Protein AF-A0A7C3P027-F1 (afdb_monomer_lite)

Structure (mmCIF, N/CA/C/O backbone):
data_AF-A0A7C3P027-F1
#
_entry.id   AF-A0A7C3P027-F1
#
loop_
_atom_site.group_PDB
_atom_site.id
_atom_site.type_symbol
_atom_site.label_atom_id
_atom_site.label_alt_id
_atom_site.label_comp_id
_atom_site.label_asym_id
_atom_site.label_entity_id
_atom_site.label_seq_id
_atom_site.pdbx_PDB_ins_code
_atom_site.Cartn_x
_atom_site.Cartn_y
_atom_site.Cartn_z
_atom_site.occupancy
_atom_site.B_iso_or_equiv
_atom_site.auth_seq_id
_atom_site.auth_comp_id
_atom_site.auth_asym_id
_atom_site.auth_atom_id
_atom_site.pdbx_PDB_model_num
ATOM 1 N N . MET A 1 1 ? -21.446 13.241 -2.746 1.00 44.94 1 MET A N 1
ATOM 2 C CA . MET A 1 1 ? -19.997 12.945 -2.653 1.00 44.94 1 MET A CA 1
ATOM 3 C C . MET A 1 1 ? -19.508 13.538 -1.335 1.00 44.94 1 MET A C 1
ATOM 5 O O . MET A 1 1 ? -19.731 14.721 -1.160 1.00 44.94 1 MET A O 1
ATOM 9 N N . SER A 1 2 ? -18.965 12.822 -0.344 1.00 52.25 2 SER A N 1
ATOM 10 C CA . SER A 1 2 ? -18.419 11.457 -0.326 1.00 52.25 2 SER A CA 1
ATOM 11 C C . SER A 1 2 ? -18.356 10.880 1.103 1.00 52.25 2 SER A C 1
ATOM 13 O O . SER A 1 2 ? -17.338 11.021 1.767 1.00 52.25 2 SER A O 1
ATOM 15 N N . THR A 1 3 ? -19.366 10.112 1.523 1.00 68.31 3 THR A N 1
ATOM 16 C CA . THR A 1 3 ? -19.308 9.264 2.738 1.00 68.31 3 THR A CA 1
ATOM 17 C C . THR A 1 3 ? -18.132 8.281 2.717 1.00 68.31 3 THR A C 1
ATOM 19 O O . THR A 1 3 ? -17.607 7.897 3.755 1.00 68.31 3 THR A O 1
ATOM 22 N N . TYR A 1 4 ? -17.688 7.879 1.525 1.00 66.56 4 TYR A N 1
ATOM 23 C CA . TYR A 1 4 ? -16.579 6.948 1.338 1.00 66.56 4 TYR A CA 1
ATOM 24 C C . TYR A 1 4 ? -15.216 7.546 1.721 1.00 66.56 4 TYR A C 1
ATOM 26 O O . TYR A 1 4 ? -14.476 6.934 2.491 1.00 66.56 4 TYR A O 1
ATOM 34 N N . ASN A 1 5 ? -14.904 8.761 1.248 1.00 68.38 5 ASN A N 1
ATOM 35 C CA . ASN A 1 5 ? -13.661 9.448 1.622 1.00 68.38 5 ASN A CA 1
ATOM 36 C C . ASN A 1 5 ? -13.601 9.709 3.131 1.00 68.38 5 ASN A C 1
ATOM 38 O O . ASN A 1 5 ? -12.522 9.622 3.707 1.00 68.38 5 ASN A O 1
ATOM 42 N N . ASP A 1 6 ? -14.745 9.937 3.780 1.00 73.31 6 ASP A N 1
ATOM 43 C CA . ASP A 1 6 ? -14.815 10.099 5.234 1.00 73.31 6 ASP A CA 1
ATOM 44 C C . ASP A 1 6 ? -14.475 8.798 5.973 1.00 73.31 6 ASP A C 1
ATOM 46 O O . ASP A 1 6 ? -13.666 8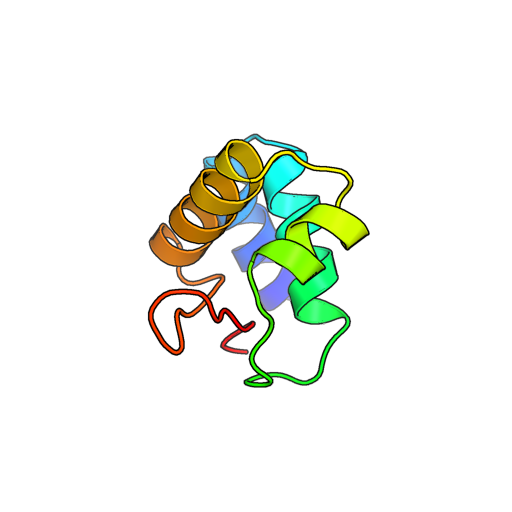.816 6.899 1.00 73.31 6 ASP A O 1
ATOM 50 N N . VAL A 1 7 ? -14.997 7.651 5.520 1.00 75.06 7 VAL A N 1
ATOM 51 C CA . VAL A 1 7 ? -14.652 6.328 6.080 1.00 75.06 7 VAL A CA 1
ATOM 52 C C . VAL A 1 7 ? -13.164 6.018 5.900 1.00 75.06 7 VAL A C 1
ATOM 54 O O . VAL A 1 7 ? -12.522 5.479 6.802 1.00 75.06 7 VAL A O 1
ATOM 57 N N . ILE A 1 8 ? -12.586 6.376 4.755 1.00 73.62 8 ILE A N 1
ATOM 58 C CA . ILE A 1 8 ? -11.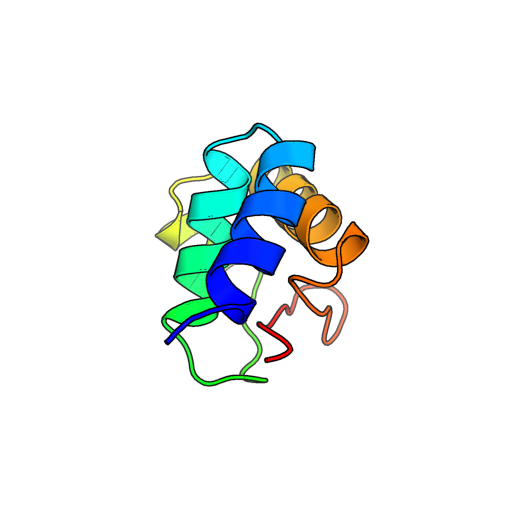155 6.187 4.498 1.00 73.62 8 ILE A CA 1
ATOM 59 C C . ILE A 1 8 ? -10.319 7.093 5.391 1.00 73.62 8 ILE A C 1
ATOM 61 O O . ILE A 1 8 ? -9.372 6.618 6.013 1.00 73.62 8 ILE A O 1
ATOM 65 N N . ASN A 1 9 ? -10.672 8.375 5.481 1.00 70.88 9 ASN A N 1
ATOM 66 C CA . ASN A 1 9 ? -9.998 9.326 6.353 1.00 70.88 9 ASN A CA 1
ATOM 67 C C . ASN A 1 9 ? -10.083 8.875 7.811 1.00 70.88 9 ASN A C 1
ATOM 69 O O . ASN A 1 9 ? -9.087 8.948 8.521 1.00 70.88 9 ASN A O 1
ATOM 73 N N . GLN A 1 10 ? -11.212 8.315 8.241 1.00 74.50 10 GLN A N 1
ATOM 74 C CA . GLN A 1 10 ? -11.367 7.729 9.570 1.00 74.50 10 GLN A CA 1
ATOM 75 C C . GLN A 1 10 ? -10.441 6.514 9.776 1.00 74.50 10 GLN A C 1
ATOM 77 O O . GLN A 1 10 ? -9.741 6.437 10.785 1.00 74.50 10 GLN A O 1
ATOM 82 N N . ARG A 1 11 ? -10.355 5.596 8.801 1.00 74.19 11 ARG A N 1
ATOM 83 C CA . ARG A 1 11 ? -9.438 4.437 8.844 1.00 74.19 11 ARG A CA 1
ATOM 84 C C . ARG A 1 11 ? -7.958 4.848 8.799 1.00 74.19 11 ARG A C 1
ATOM 86 O O . ARG A 1 11 ? -7.137 4.264 9.501 1.00 74.19 11 ARG A O 1
ATOM 93 N N . LEU A 1 12 ? -7.608 5.880 8.030 1.00 72.69 12 LEU A N 1
ATOM 94 C CA . LEU A 1 12 ? -6.263 6.466 7.966 1.00 72.69 12 LEU A CA 1
ATOM 95 C C . LEU A 1 12 ? -5.901 7.246 9.233 1.00 72.69 12 LEU A C 1
ATOM 97 O O . LEU A 1 12 ? -4.748 7.203 9.665 1.00 72.69 12 LEU A O 1
ATOM 101 N N . GLN A 1 1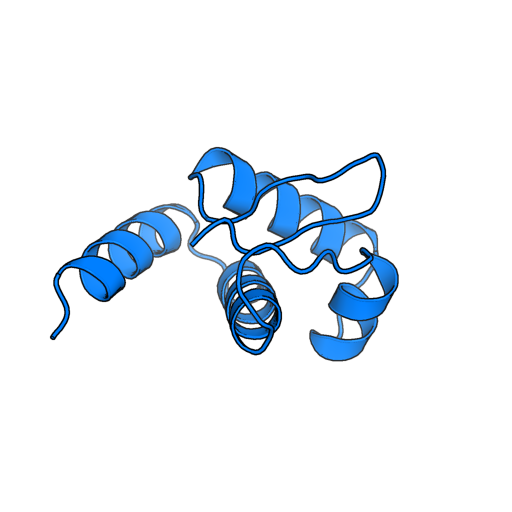3 ? -6.863 7.921 9.866 1.00 70.19 13 GLN A N 1
ATOM 102 C CA . GLN A 1 13 ? -6.671 8.588 11.155 1.00 70.19 13 GLN A CA 1
ATOM 103 C C . GLN A 1 13 ? -6.290 7.590 12.250 1.00 70.19 13 GLN A C 1
ATOM 105 O O . GLN A 1 13 ? -5.475 7.925 13.106 1.00 70.19 13 GLN A O 1
ATOM 110 N N . CYS A 1 14 ? -6.789 6.351 12.193 1.00 65.88 14 CYS A N 1
ATOM 111 C CA . CYS A 1 14 ? -6.326 5.270 13.068 1.00 65.88 14 CYS A CA 1
ATOM 112 C C . CYS A 1 14 ? -4.865 4.862 12.796 1.00 65.88 14 CYS A C 1
ATOM 114 O O . CYS A 1 14 ? -4.202 4.339 13.688 1.00 65.88 14 CYS A O 1
ATOM 116 N N . LEU A 1 15 ? -4.341 5.134 11.595 1.00 68.56 15 LEU A N 1
ATOM 117 C CA . LEU A 1 15 ? -2.987 4.773 11.169 1.00 68.56 15 LEU A CA 1
ATOM 118 C C . LEU A 1 15 ? -1.944 5.904 11.314 1.00 68.56 15 LEU A C 1
ATOM 120 O O . LEU A 1 15 ? -0.759 5.607 11.177 1.00 68.56 15 LEU A O 1
ATOM 124 N N . LYS A 1 16 ? -2.349 7.158 11.607 1.00 63.69 16 LYS A N 1
ATOM 125 C CA . LYS A 1 16 ? -1.532 8.373 11.908 1.00 63.69 16 LYS A CA 1
ATOM 126 C C . LYS A 1 16 ? -0.135 8.450 11.264 1.00 63.69 16 LYS A C 1
ATOM 128 O O . LYS A 1 16 ? 0.846 8.782 11.933 1.00 63.69 16 LYS A O 1
ATOM 133 N N . LYS A 1 17 ? -0.000 8.131 9.976 1.00 73.62 17 LYS A N 1
ATOM 134 C CA . LYS A 1 17 ? 1.306 8.118 9.305 1.00 73.62 17 LYS A CA 1
ATOM 135 C C . LYS A 1 17 ? 1.187 8.617 7.870 1.00 73.62 17 LYS A C 1
ATOM 137 O O . LYS A 1 17 ? 0.595 7.936 7.038 1.00 73.62 17 LYS A O 1
ATOM 142 N N . ASP A 1 18 ? 1.869 9.722 7.556 1.00 78.81 18 ASP A N 1
ATOM 143 C CA . ASP A 1 18 ? 1.965 10.311 6.202 1.00 78.81 18 ASP A CA 1
ATOM 144 C C . ASP A 1 18 ? 2.401 9.313 5.127 1.00 78.81 18 ASP A C 1
ATOM 146 O O . ASP A 1 18 ? 2.136 9.484 3.936 1.00 78.81 18 ASP A O 1
ATOM 150 N N . ARG A 1 19 ? 3.119 8.265 5.539 1.00 84.56 19 ARG A N 1
ATOM 151 C CA . ARG A 1 19 ? 3.544 7.203 4.634 1.00 84.56 19 ARG A CA 1
ATOM 152 C C . ARG A 1 19 ? 2.381 6.355 4.113 1.00 84.56 19 ARG A C 1
ATOM 154 O O . ARG A 1 19 ? 2.404 5.964 2.954 1.00 84.56 19 ARG A O 1
ATOM 161 N N . ASN A 1 20 ? 1.362 6.103 4.929 1.00 89.69 20 ASN A N 1
ATOM 162 C CA . ASN A 1 20 ? 0.244 5.251 4.533 1.00 89.69 20 ASN A CA 1
ATOM 163 C C . ASN A 1 20 ? -0.666 6.001 3.550 1.00 89.69 20 ASN A C 1
ATOM 165 O O . ASN A 1 20 ? -1.088 5.413 2.562 1.00 89.69 20 ASN A O 1
ATOM 169 N N . CYS A 1 21 ? -0.865 7.310 3.747 1.00 87.62 21 CYS A N 1
ATOM 170 C CA . CYS A 1 21 ? -1.588 8.157 2.793 1.00 87.62 21 CYS A CA 1
ATOM 171 C C . CYS A 1 21 ? -0.905 8.159 1.420 1.00 87.62 21 CYS A C 1
ATOM 173 O O . CYS A 1 21 ? -1.539 7.834 0.427 1.00 87.62 21 CYS A O 1
ATOM 175 N N . ARG A 1 22 ? 0.416 8.393 1.367 1.00 90.31 22 ARG A N 1
ATOM 176 C CA . ARG A 1 22 ? 1.172 8.395 0.101 1.00 90.31 22 ARG A CA 1
ATOM 177 C C . ARG A 1 22 ? 1.091 7.077 -0.667 1.00 90.31 22 ARG A C 1
ATOM 179 O O . ARG A 1 22 ? 1.046 7.090 -1.892 1.00 90.31 22 ARG A O 1
ATOM 186 N N . VAL A 1 23 ? 1.121 5.950 0.043 1.00 92.12 23 VAL A N 1
ATOM 187 C CA . VAL A 1 23 ? 0.984 4.626 -0.578 1.00 92.12 23 VAL A CA 1
ATOM 188 C C . VAL A 1 23 ? -0.438 4.410 -1.086 1.00 92.12 23 VAL A C 1
ATOM 190 O O . VAL A 1 23 ? -0.608 3.938 -2.205 1.00 92.12 23 VAL A O 1
ATOM 193 N N . LEU A 1 24 ? -1.451 4.794 -0.307 1.00 89.81 24 LEU A N 1
ATOM 194 C CA . LEU A 1 24 ? -2.849 4.681 -0.715 1.00 89.81 24 LEU A CA 1
ATOM 195 C C . LEU A 1 24 ? -3.171 5.560 -1.930 1.00 89.81 24 LEU A C 1
ATOM 197 O O . LEU A 1 24 ? -3.794 5.085 -2.874 1.00 89.81 24 LEU A O 1
ATOM 201 N N . ASP A 1 25 ? -2.705 6.809 -1.936 1.00 90.31 25 ASP A N 1
ATOM 202 C CA . ASP A 1 25 ? -2.886 7.741 -3.053 1.00 90.31 25 ASP A CA 1
ATOM 203 C C . ASP A 1 25 ? -2.267 7.191 -4.343 1.00 90.31 25 ASP A C 1
ATOM 205 O O . ASP A 1 25 ? -2.839 7.326 -5.423 1.00 90.31 25 ASP A O 1
ATOM 209 N N . PHE A 1 26 ? -1.115 6.521 -4.236 1.00 92.25 26 PHE A N 1
ATOM 210 C CA . PHE A 1 26 ? -0.488 5.862 -5.376 1.00 92.25 26 PHE A CA 1
ATOM 211 C C . PHE A 1 26 ? -1.262 4.628 -5.857 1.00 92.25 26 PHE A C 1
ATOM 213 O O . PHE A 1 26 ? -1.367 4.420 -7.060 1.00 92.25 26 PHE A O 1
ATOM 220 N N . LEU A 1 27 ? -1.815 3.808 -4.959 1.00 90.44 27 LEU A N 1
ATOM 221 C CA . LEU A 1 27 ? -2.661 2.681 -5.375 1.00 90.44 27 LEU A CA 1
ATOM 222 C C . LEU A 1 27 ? -3.928 3.172 -6.092 1.00 90.44 27 LEU A C 1
ATOM 224 O O . LEU A 1 27 ? -4.342 2.564 -7.072 1.00 90.44 27 LEU A O 1
ATOM 228 N N . ARG A 1 28 ? -4.478 4.310 -5.660 1.00 88.00 28 ARG A N 1
ATOM 229 C CA . ARG A 1 28 ? -5.678 4.947 -6.228 1.00 88.00 28 ARG A CA 1
ATOM 230 C C . ARG A 1 28 ? -5.482 5.707 -7.518 1.00 88.00 28 ARG A C 1
ATOM 232 O O . ARG A 1 28 ? -6.448 5.952 -8.233 1.00 88.00 28 ARG A O 1
ATOM 239 N N . SER A 1 29 ? -4.257 6.120 -7.819 1.00 89.88 29 SER A N 1
ATOM 240 C CA . SER A 1 29 ? -3.967 6.709 -9.126 1.00 89.88 29 SER A CA 1
ATOM 241 C C . SER A 1 29 ? -4.025 5.670 -10.250 1.00 89.88 29 SER A C 1
ATOM 243 O O . SER A 1 29 ? -3.920 6.029 -11.423 1.00 89.88 29 SER A O 1
ATOM 245 N N . ARG A 1 30 ? -4.204 4.390 -9.900 1.00 87.19 30 ARG A N 1
ATOM 246 C CA . ARG A 1 30 ? -4.341 3.267 -10.820 1.00 87.19 30 ARG A CA 1
ATOM 247 C C . ARG A 1 30 ? -5.788 2.774 -10.872 1.00 87.19 30 ARG A C 1
ATOM 249 O O . ARG A 1 30 ? -6.544 2.995 -9.928 1.00 87.19 30 ARG A O 1
ATOM 256 N N . PRO A 1 31 ? -6.178 2.089 -11.957 1.00 85.62 31 PRO A N 1
ATOM 257 C CA . PRO A 1 31 ? -7.452 1.392 -12.023 1.00 85.62 31 PRO A CA 1
ATOM 258 C C . PRO A 1 31 ? -7.642 0.415 -10.848 1.00 85.62 31 PRO A C 1
ATOM 260 O O . PRO A 1 31 ? -6.691 -0.274 -10.458 1.00 85.62 31 PRO A O 1
ATOM 263 N N . PRO A 1 32 ? -8.865 0.316 -10.302 1.00 82.44 32 PRO A N 1
ATOM 264 C CA . PRO A 1 32 ? -9.167 -0.581 -9.195 1.00 82.44 32 PRO A CA 1
ATOM 265 C C . PRO A 1 32 ? -8.906 -2.035 -9.588 1.00 82.44 32 PRO A C 1
ATOM 267 O O . PRO A 1 32 ? -9.187 -2.462 -10.710 1.00 82.44 32 PRO A O 1
ATOM 270 N N . GLY A 1 33 ? -8.340 -2.804 -8.660 1.00 80.06 33 GLY A N 1
ATOM 271 C CA . GLY A 1 33 ? -7.958 -4.193 -8.904 1.00 80.06 33 GLY A CA 1
ATOM 272 C C . GLY A 1 33 ? -6.715 -4.393 -9.778 1.00 80.06 33 GLY A C 1
ATOM 273 O O . GLY A 1 33 ? -6.299 -5.543 -9.924 1.00 80.06 33 GLY A O 1
ATOM 274 N N . GLU A 1 34 ? -6.087 -3.335 -10.311 1.00 88.06 34 GLU A N 1
ATOM 275 C CA . GLU A 1 34 ? -4.838 -3.456 -11.068 1.00 88.06 34 GLU A CA 1
ATOM 276 C C . GLU A 1 34 ? -3.640 -3.681 -10.120 1.00 88.06 34 GLU A C 1
ATOM 278 O O . GLU A 1 34 ? -3.293 -2.801 -9.321 1.00 88.06 34 GLU A O 1
ATOM 283 N N . PRO A 1 35 ? -2.969 -4.847 -10.183 1.00 89.56 35 PRO A N 1
ATOM 284 C CA . PRO A 1 35 ? -1.869 -5.157 -9.283 1.00 89.56 35 PRO A CA 1
ATOM 285 C C . PRO A 1 35 ? -0.642 -4.289 -9.549 1.00 89.56 35 PRO A C 1
ATOM 287 O O . PRO A 1 35 ? -0.192 -4.116 -10.681 1.00 89.56 35 PRO A O 1
ATOM 290 N N . THR A 1 36 ? -0.024 -3.825 -8.466 1.00 92.00 36 THR A N 1
ATOM 291 C CA . THR A 1 36 ? 1.254 -3.114 -8.487 1.00 92.00 36 THR A CA 1
ATOM 292 C C . THR A 1 36 ? 2.265 -3.740 -7.548 1.00 92.00 36 THR A C 1
ATOM 294 O O . THR A 1 36 ? 1.955 -4.127 -6.424 1.00 92.00 36 THR A O 1
ATOM 297 N N . ASN A 1 37 ? 3.514 -3.801 -7.997 1.00 92.62 37 ASN A N 1
ATOM 298 C CA . ASN A 1 37 ? 4.581 -4.450 -7.251 1.00 92.62 37 ASN A CA 1
ATOM 299 C C . ASN A 1 37 ? 5.144 -3.510 -6.170 1.00 92.62 37 ASN A C 1
ATOM 301 O O . ASN A 1 37 ? 5.338 -2.320 -6.428 1.00 92.62 37 ASN A O 1
ATOM 305 N N . GLU A 1 38 ? 5.519 -4.044 -5.003 1.00 92.56 38 GLU A N 1
ATOM 306 C CA . GLU A 1 38 ? 6.147 -3.275 -3.906 1.00 92.56 38 GLU A CA 1
ATOM 307 C C . GLU A 1 38 ? 7.307 -2.354 -4.351 1.00 92.56 38 GLU A C 1
ATOM 309 O O . GLU A 1 38 ? 7.362 -1.213 -3.888 1.00 92.56 38 GLU A O 1
ATOM 314 N N . PRO A 1 39 ? 8.224 -2.759 -5.261 1.00 92.75 39 PRO A N 1
ATOM 315 C CA . PRO A 1 39 ? 9.294 -1.869 -5.719 1.00 92.75 39 PRO A CA 1
ATOM 316 C C . PRO A 1 39 ? 8.784 -0.625 -6.458 1.00 92.75 39 PRO A C 1
ATOM 318 O O . PRO A 1 39 ? 9.353 0.453 -6.296 1.00 92.75 39 PRO A O 1
ATOM 321 N N . ALA A 1 40 ? 7.702 -0.752 -7.235 1.00 92.00 40 ALA A N 1
ATOM 322 C CA . ALA A 1 40 ? 7.106 0.369 -7.960 1.00 92.00 40 ALA A CA 1
ATOM 323 C C . ALA A 1 40 ? 6.453 1.368 -6.993 1.00 92.00 40 ALA A C 1
ATOM 325 O O . ALA A 1 40 ? 6.639 2.574 -7.140 1.00 92.00 40 ALA A O 1
ATOM 326 N N . VAL A 1 41 ? 5.778 0.862 -5.953 1.00 92.19 41 VAL A N 1
ATOM 327 C CA . VAL A 1 41 ? 5.244 1.682 -4.851 1.00 92.19 41 VAL A CA 1
ATOM 328 C C . VAL A 1 41 ? 6.379 2.425 -4.139 1.00 92.19 41 VAL A C 1
ATOM 330 O O . VAL A 1 41 ? 6.292 3.628 -3.915 1.00 92.19 41 VAL A O 1
ATOM 333 N N . GLY A 1 42 ? 7.479 1.736 -3.818 1.00 93.44 42 GLY A N 1
ATOM 334 C CA . GLY A 1 42 ? 8.630 2.351 -3.150 1.00 93.44 42 GLY A CA 1
ATOM 335 C C . GLY A 1 42 ? 9.281 3.469 -3.949 1.00 93.44 42 GLY A C 1
ATOM 336 O O . GLY A 1 42 ? 9.601 4.516 -3.383 1.00 93.44 42 GLY A O 1
ATOM 337 N N . LEU A 1 43 ? 9.416 3.277 -5.262 1.00 93.56 43 LEU A N 1
ATOM 338 C CA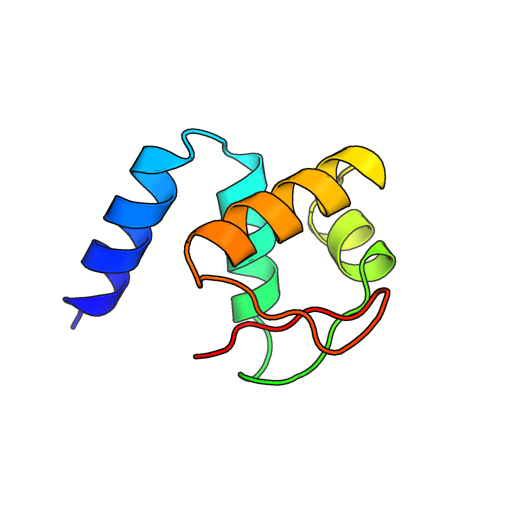 . LEU A 1 43 ? 9.935 4.298 -6.164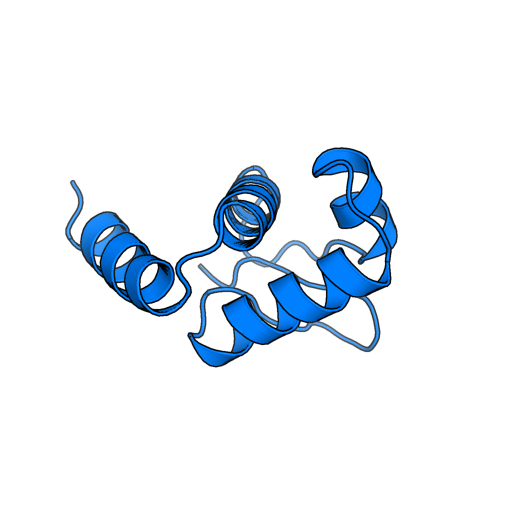 1.00 93.56 43 LEU A CA 1
ATOM 339 C C . LEU A 1 43 ? 9.006 5.520 -6.222 1.00 93.56 43 LEU A C 1
ATOM 341 O O . LEU A 1 43 ? 9.471 6.647 -6.058 1.00 93.56 43 LEU A O 1
ATOM 345 N N . ALA A 1 44 ? 7.699 5.301 -6.391 1.00 92.56 44 ALA A N 1
ATOM 346 C CA . ALA A 1 44 ? 6.711 6.375 -6.492 1.00 92.56 44 ALA A CA 1
ATOM 347 C C . ALA A 1 44 ? 6.559 7.164 -5.180 1.00 92.56 44 ALA A C 1
ATOM 349 O O . ALA A 1 44 ? 6.536 8.395 -5.183 1.00 92.56 44 ALA A O 1
ATOM 350 N N . CYS A 1 45 ? 6.522 6.473 -4.040 1.00 92.38 45 CYS A N 1
ATOM 351 C CA . CYS A 1 45 ? 6.326 7.086 -2.726 1.00 92.38 45 CYS A CA 1
ATOM 352 C C . CYS A 1 45 ? 7.633 7.578 -2.075 1.00 92.38 45 CYS A C 1
ATOM 354 O O . CYS A 1 45 ? 7.581 8.154 -0.982 1.00 92.38 45 CYS A O 1
ATOM 35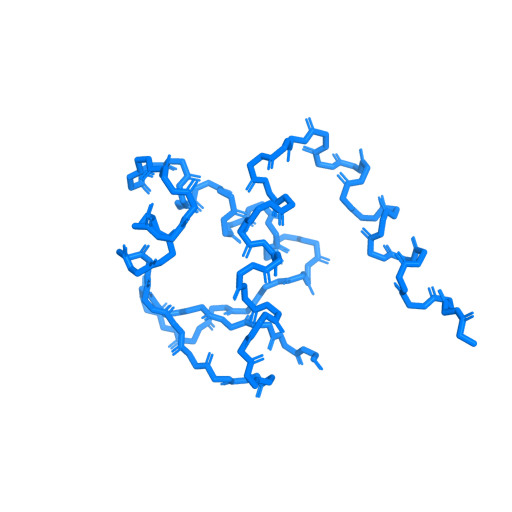6 N N . ARG A 1 46 ? 8.790 7.363 -2.728 1.00 92.81 46 ARG A N 1
ATOM 357 C CA . ARG A 1 46 ? 10.146 7.647 -2.217 1.00 92.81 46 ARG A CA 1
ATOM 358 C C . ARG A 1 46 ? 10.388 7.015 -0.842 1.00 92.81 46 ARG A C 1
ATOM 360 O O . ARG A 1 46 ? 10.721 7.696 0.127 1.00 92.81 46 ARG A O 1
ATOM 367 N N . MET A 1 47 ? 10.178 5.706 -0.759 1.00 92.56 47 MET A N 1
ATOM 368 C CA . MET A 1 47 ? 10.251 4.931 0.481 1.00 92.56 47 MET A CA 1
ATOM 369 C C . MET A 1 47 ? 11.213 3.758 0.378 1.00 92.56 47 MET A C 1
ATOM 371 O O . MET A 1 47 ? 11.389 3.163 -0.684 1.00 92.56 47 MET A O 1
ATOM 375 N N . SER A 1 48 ? 11.782 3.365 1.518 1.00 93.88 48 SER A N 1
ATOM 376 C CA . SER A 1 48 ? 12.531 2.115 1.599 1.00 93.88 48 SER A CA 1
ATOM 377 C C . SER A 1 48 ? 11.597 0.911 1.472 1.00 93.88 48 SER A C 1
ATOM 379 O O . SER A 1 48 ? 10.423 0.964 1.847 1.00 93.88 48 SER A O 1
ATOM 381 N N . ARG A 1 49 ? 12.135 -0.224 1.016 1.00 91.44 49 ARG A N 1
ATOM 382 C CA . ARG A 1 49 ? 11.386 -1.488 0.909 1.00 91.44 49 ARG A CA 1
ATOM 383 C C . ARG A 1 49 ? 10.664 -1.859 2.209 1.00 91.44 49 ARG A C 1
ATOM 385 O O . ARG A 1 49 ? 9.535 -2.333 2.176 1.00 91.44 49 ARG A O 1
ATOM 392 N N . LEU A 1 50 ? 11.306 -1.623 3.355 1.00 92.81 50 LEU A N 1
ATOM 393 C CA . LEU A 1 50 ? 10.729 -1.925 4.662 1.00 92.81 50 LEU A CA 1
ATOM 394 C C . LEU A 1 50 ? 9.553 -0.993 4.995 1.00 92.81 50 LEU A C 1
ATOM 396 O O . LEU A 1 50 ? 8.532 -1.453 5.499 1.00 92.81 50 LEU A O 1
ATOM 400 N N . GLN A 1 51 ? 9.671 0.301 4.679 1.00 92.44 51 GLN A N 1
ATOM 401 C CA . GLN A 1 51 ? 8.590 1.273 4.869 1.00 92.44 51 GLN A CA 1
ATOM 402 C C . GLN A 1 51 ? 7.381 0.959 3.988 1.00 92.44 51 GLN A C 1
ATOM 404 O O . GLN A 1 51 ? 6.261 1.000 4.488 1.00 92.44 51 GLN A O 1
ATOM 409 N N . VAL A 1 52 ? 7.614 0.606 2.720 1.00 93.19 52 VAL A N 1
ATOM 410 C CA . VAL A 1 52 ? 6.563 0.188 1.781 1.00 93.19 52 VAL A CA 1
ATOM 411 C C . VAL A 1 52 ? 5.839 -1.037 2.308 1.00 93.19 52 VAL A C 1
ATOM 413 O O . VAL A 1 52 ? 4.617 -1.029 2.395 1.00 93.19 52 VAL A O 1
ATOM 416 N N . LYS A 1 53 ? 6.593 -2.061 2.725 1.00 92.19 53 LYS A N 1
ATOM 417 C CA . LYS A 1 53 ? 6.017 -3.282 3.279 1.00 92.19 53 LYS A CA 1
ATOM 418 C C . LYS A 1 53 ? 5.135 -2.959 4.484 1.00 92.19 53 LYS A C 1
ATOM 420 O O . LYS A 1 53 ? 3.960 -3.298 4.478 1.00 92.19 53 LYS A O 1
ATOM 425 N N . PHE A 1 54 ? 5.647 -2.233 5.479 1.00 92.25 54 PHE A N 1
ATOM 426 C CA . PHE A 1 54 ? 4.830 -1.850 6.633 1.00 92.25 54 PHE A CA 1
ATOM 427 C C . PHE A 1 54 ? 3.597 -1.028 6.247 1.00 92.25 54 PHE A C 1
ATOM 429 O O . PHE A 1 54 ? 2.525 -1.298 6.768 1.00 92.25 54 PHE A O 1
ATOM 436 N N . ALA A 1 55 ? 3.720 -0.068 5.329 1.00 92.12 55 ALA A N 1
ATOM 437 C CA . ALA A 1 55 ? 2.590 0.751 4.900 1.00 92.12 55 ALA A CA 1
ATOM 438 C C . ALA A 1 55 ? 1.504 -0.073 4.190 1.00 92.12 55 ALA A C 1
ATOM 440 O O . ALA A 1 55 ? 0.324 0.109 4.470 1.00 92.12 55 ALA A O 1
ATOM 441 N N . LEU A 1 56 ? 1.886 -1.007 3.316 1.00 92.19 56 LEU A N 1
ATOM 442 C CA . LEU A 1 56 ? 0.946 -1.876 2.606 1.00 92.19 56 LEU A CA 1
ATOM 443 C C . LEU A 1 56 ? 0.229 -2.841 3.553 1.00 92.19 56 LEU A C 1
ATOM 445 O O . LEU A 1 56 ? -0.985 -2.984 3.461 1.00 92.19 56 LEU A O 1
ATOM 449 N N . TYR A 1 57 ? 0.946 -3.442 4.508 1.00 92.19 57 TYR A N 1
ATOM 450 C CA . TYR A 1 57 ? 0.324 -4.290 5.530 1.00 92.19 57 TYR A CA 1
ATOM 451 C C . TYR A 1 57 ? -0.571 -3.484 6.488 1.00 92.19 57 TYR A C 1
ATOM 453 O O . TYR A 1 57 ? -1.667 -3.941 6.809 1.00 92.19 57 TYR A O 1
ATOM 461 N N . ASP A 1 58 ? -0.154 -2.280 6.898 1.00 91.31 58 ASP A N 1
ATOM 462 C CA . ASP A 1 58 ? -0.973 -1.363 7.704 1.00 91.31 58 ASP A CA 1
ATOM 463 C C . ASP A 1 58 ? -2.288 -1.031 6.964 1.00 91.31 58 ASP A C 1
ATOM 465 O O . ASP A 1 58 ? -3.370 -1.161 7.535 1.00 91.31 58 ASP A O 1
ATOM 469 N N . LEU A 1 59 ? -2.219 -0.662 5.678 1.00 90.00 59 LEU A N 1
ATOM 470 C CA . LEU A 1 59 ? -3.394 -0.368 4.843 1.00 90.00 59 LEU A CA 1
ATOM 471 C C . LEU A 1 59 ? -4.275 -1.603 4.623 1.00 90.00 59 LEU A C 1
ATOM 473 O O . LEU A 1 59 ? -5.500 -1.505 4.669 1.00 90.00 59 LEU A O 1
ATOM 477 N N . ALA A 1 60 ? -3.673 -2.774 4.436 1.00 90.75 60 ALA A N 1
ATOM 478 C CA . ALA A 1 60 ? -4.409 -4.020 4.274 1.00 90.75 60 ALA A CA 1
ATOM 479 C C . ALA A 1 60 ? -5.160 -4.428 5.544 1.00 90.75 60 ALA A C 1
ATOM 481 O O . ALA A 1 60 ? -6.291 -4.901 5.458 1.00 90.75 60 ALA A O 1
ATOM 482 N N . SER A 1 61 ? -4.586 -4.170 6.724 1.00 89.31 61 SER A N 1
ATOM 483 C CA . SER A 1 61 ? -5.234 -4.453 8.013 1.00 89.31 61 SER A CA 1
ATOM 484 C C . SER A 1 61 ? -6.551 -3.694 8.217 1.00 89.31 61 SER A C 1
ATOM 486 O O . SER A 1 61 ? -7.437 -4.169 8.923 1.00 89.31 61 SER A O 1
ATOM 488 N N . VAL A 1 62 ? -6.710 -2.544 7.553 1.00 86.38 62 VAL A N 1
ATOM 489 C CA . VAL A 1 62 ? -7.933 -1.725 7.567 1.00 86.38 62 VAL A CA 1
ATOM 490 C C . VAL A 1 62 ? -8.744 -1.853 6.270 1.00 86.38 62 VAL A C 1
ATOM 492 O O . VAL A 1 62 ? -9.689 -1.092 6.045 1.00 86.38 62 VAL A O 1
ATOM 495 N N . GLY A 1 63 ? -8.381 -2.802 5.403 1.00 86.44 63 GLY A N 1
ATOM 496 C CA . GLY A 1 63 ? -9.062 -3.085 4.140 1.00 86.44 63 GLY A CA 1
ATOM 497 C C . GLY A 1 63 ? -8.935 -1.984 3.085 1.00 86.44 63 GLY A C 1
ATOM 498 O O . GLY A 1 63 ? -9.822 -1.858 2.253 1.00 86.44 63 GLY A O 1
ATOM 499 N N . LEU A 1 64 ? -7.884 -1.162 3.137 1.00 87.62 64 LEU A N 1
ATOM 500 C CA . LEU A 1 64 ? -7.598 -0.106 2.151 1.00 87.62 64 LEU A CA 1
ATOM 501 C C . LEU A 1 64 ? -6.586 -0.539 1.076 1.00 87.62 64 LEU A C 1
ATOM 503 O O . LEU A 1 64 ? -6.272 0.233 0.181 1.00 87.62 64 LEU A O 1
ATOM 507 N N . ALA A 1 65 ? -6.039 -1.749 1.180 1.00 90.81 65 ALA A N 1
ATOM 508 C CA . ALA A 1 65 ? -5.192 -2.361 0.165 1.00 90.81 65 ALA A CA 1
ATOM 509 C C . ALA A 1 65 ? -5.416 -3.877 0.173 1.00 90.81 65 ALA A C 1
ATOM 511 O O . ALA A 1 65 ? -5.619 -4.474 1.232 1.00 90.81 65 ALA A O 1
ATOM 512 N N . ALA A 1 66 ? -5.352 -4.510 -0.992 1.00 91.19 66 ALA A N 1
ATOM 513 C CA . ALA A 1 66 ? -5.478 -5.953 -1.140 1.00 91.19 66 ALA A CA 1
ATOM 514 C C . ALA A 1 66 ? -4.189 -6.545 -1.712 1.00 91.19 66 ALA A C 1
ATOM 516 O O . ALA A 1 66 ? -3.646 -6.048 -2.698 1.00 91.19 66 ALA A O 1
ATOM 517 N N . SER A 1 67 ? -3.704 -7.624 -1.097 1.00 90.69 67 SER A N 1
ATOM 518 C CA . SER A 1 67 ? -2.582 -8.405 -1.617 1.00 90.69 67 SER A CA 1
ATOM 519 C C . SER A 1 67 ? -3.079 -9.347 -2.717 1.00 90.69 67 SER A C 1
ATOM 521 O O . SER A 1 67 ? -3.955 -10.176 -2.479 1.00 90.69 67 SER A O 1
ATOM 523 N N . GLN A 1 68 ? -2.499 -9.240 -3.914 1.00 86.50 68 GLN A N 1
ATOM 524 C CA . GLN A 1 68 ? -2.734 -10.132 -5.058 1.00 86.50 68 GLN A CA 1
ATOM 525 C C . GLN A 1 68 ? -1.521 -11.050 -5.306 1.00 86.50 68 GLN A C 1
ATOM 527 O O . GLN A 1 68 ? -1.098 -11.277 -6.437 1.00 86.50 68 GLN A O 1
ATOM 532 N N . GLY A 1 69 ? -0.896 -11.544 -4.233 1.00 82.12 69 GLY A N 1
ATOM 533 C CA . GLY A 1 69 ? 0.285 -12.408 -4.293 1.00 82.12 69 GLY A CA 1
ATOM 534 C C . GLY A 1 69 ? 1.405 -11.944 -3.364 1.00 82.12 69 GLY A C 1
ATOM 535 O O . GLY A 1 69 ? 1.216 -11.085 -2.510 1.00 82.12 69 GLY A O 1
ATOM 536 N N . ARG A 1 70 ? 2.612 -12.507 -3.520 1.00 76.69 70 ARG A N 1
ATOM 537 C CA . ARG A 1 70 ? 3.722 -12.264 -2.573 1.00 76.69 70 ARG A CA 1
ATOM 538 C C . ARG A 1 70 ? 4.258 -10.830 -2.574 1.00 76.69 70 ARG A C 1
ATOM 540 O O . ARG A 1 70 ? 4.850 -10.427 -1.580 1.00 76.69 70 ARG A O 1
ATOM 547 N N . THR A 1 71 ? 4.108 -10.101 -3.679 1.00 85.06 71 THR A N 1
ATOM 548 C CA . THR A 1 71 ? 4.690 -8.757 -3.857 1.00 85.06 71 THR A CA 1
ATOM 549 C C . THR A 1 71 ? 3.762 -7.779 -4.571 1.00 85.06 71 THR A C 1
ATOM 551 O O . THR A 1 71 ? 4.191 -6.665 -4.864 1.00 85.06 71 THR A O 1
ATOM 554 N N . CYS A 1 72 ? 2.537 -8.192 -4.901 1.00 90.50 72 CYS A N 1
ATOM 555 C CA . CYS A 1 72 ? 1.599 -7.408 -5.699 1.00 90.50 72 CYS A CA 1
ATOM 556 C C . CYS A 1 72 ? 0.439 -6.933 -4.829 1.00 90.50 72 CYS A C 1
ATOM 558 O O . CYS A 1 72 ? -0.117 -7.715 -4.057 1.00 90.50 72 CYS A O 1
ATOM 560 N N . TRP A 1 73 ? 0.083 -5.663 -4.976 1.00 93.62 73 TRP A N 1
ATOM 561 C CA . TRP A 1 73 ? -0.905 -4.971 -4.162 1.00 93.62 73 TRP A CA 1
ATOM 562 C C . TRP A 1 73 ? -1.781 -4.080 -5.037 1.00 93.62 73 TRP A C 1
ATOM 564 O O . TRP A 1 73 ? -1.289 -3.500 -6.002 1.00 93.62 73 TRP A O 1
ATOM 574 N N . ALA A 1 74 ? -3.059 -3.965 -4.702 1.00 91.88 74 ALA A N 1
ATOM 575 C CA . ALA A 1 74 ? -4.022 -3.137 -5.424 1.00 91.88 74 ALA A CA 1
ATOM 576 C C . ALA A 1 74 ? -4.957 -2.415 -4.446 1.00 91.88 74 ALA A C 1
ATOM 578 O O . ALA A 1 74 ? -5.124 -2.869 -3.309 1.00 91.88 74 ALA A O 1
ATOM 579 N N . ASP A 1 75 ? -5.584 -1.325 -4.895 1.00 87.12 75 ASP A N 1
ATOM 580 C CA . ASP A 1 75 ? -6.796 -0.819 -4.242 1.00 87.12 75 ASP A CA 1
ATOM 581 C C . ASP A 1 75 ? -7.954 -1.785 -4.577 1.00 87.12 75 ASP A C 1
ATOM 583 O O . ASP A 1 75 ? -8.170 -2.078 -5.760 1.00 87.12 75 ASP A O 1
ATOM 587 N N . PRO A 1 76 ? -8.643 -2.374 -3.579 1.00 77.38 76 PRO A N 1
ATOM 588 C CA . PRO A 1 76 ? -9.775 -3.273 -3.820 1.00 77.38 76 PRO A CA 1
ATOM 589 C C . PRO A 1 76 ? -11.062 -2.566 -4.273 1.00 77.38 76 PRO A C 1
ATOM 591 O O . PRO A 1 76 ? -12.033 -3.252 -4.594 1.00 77.38 76 PRO A O 1
ATOM 594 N N . TYR A 1 77 ? -11.082 -1.234 -4.260 1.00 77.12 77 TYR A N 1
ATOM 595 C CA . TYR A 1 77 ? -12.232 -0.386 -4.576 1.00 77.12 77 TYR A CA 1
ATOM 596 C C . TYR A 1 77 ? -11.882 0.597 -5.685 1.00 77.12 77 TYR A C 1
ATOM 598 O O . TYR A 1 77 ? -12.821 1.007 -6.403 1.00 77.12 77 TYR A O 1
#

Radius of gyration: 11.46 Å; chains: 1; bounding box: 32×25×25 Å

Secondary structure (DSSP, 8-state):
--HHHHHHHHHHHTT--HHHHHHHHHHHTS-TT--EEHHHHHHHHT--HHHHHHHHHHHHHTTSSEE-SSSEEE---

pLDDT: mean 84.57, std 10.3, range [44.94, 93.88]

Sequence (77 aa):
MSTYNDVINQRLQCLKKDRNCRVLDFLRSRPPGEPTNEPAVGLACRMSRLQVKFALYDLASVGLAASQGRTCWADPY

Foldseek 3Di:
DDPPVVLVVVLVVVVPDPLLVLLLVVLVVDDAPDKDFLVVSCVSSVHDSVSSVVSQVSCVVSLQWDDPDDGIIHGND